Protein AF-A0A4Y2B2G4-F1 (afdb_monomer_lite)

pLDDT: mean 82.64, std 15.19, range [50.22, 95.56]

Structure (mmCIF, N/CA/C/O backbone):
data_AF-A0A4Y2B2G4-F1
#
_entry.id   AF-A0A4Y2B2G4-F1
#
loop_
_atom_site.group_PDB
_atom_site.id
_atom_site.type_symbol
_atom_site.label_atom_id
_atom_site.label_alt_id
_atom_site.label_comp_id
_atom_site.label_asym_id
_atom_site.label_entity_id
_atom_site.label_seq_id
_atom_site.pdbx_PDB_ins_code
_atom_site.Cartn_x
_atom_site.Cartn_y
_atom_site.Cartn_z
_atom_site.occupancy
_atom_site.B_iso_or_equiv
_atom_site.auth_seq_id
_atom_site.auth_comp_id
_atom_site.auth_asym_id
_atom_site.auth_atom_id
_atom_site.pdbx_PDB_model_num
ATOM 1 N N . LEU A 1 1 ? 23.725 -0.386 -12.777 1.00 79.06 1 LEU A N 1
ATOM 2 C CA . LEU A 1 1 ? 23.127 -1.531 -12.045 1.00 79.06 1 LEU A CA 1
ATOM 3 C C . LEU A 1 1 ? 23.837 -2.812 -12.471 1.00 79.06 1 LEU A C 1
ATOM 5 O O . LEU A 1 1 ? 23.996 -3.006 -13.666 1.00 79.06 1 LEU A O 1
ATOM 9 N N . PHE A 1 2 ? 24.290 -3.661 -11.546 1.00 85.62 2 PHE A N 1
ATOM 10 C CA . PHE A 1 2 ? 24.893 -4.958 -11.888 1.00 85.62 2 PHE A CA 1
ATOM 11 C C . PHE A 1 2 ? 23.951 -6.085 -11.456 1.00 85.62 2 PHE A C 1
ATOM 13 O O . PHE A 1 2 ? 23.622 -6.179 -10.275 1.00 85.62 2 PHE A O 1
ATOM 20 N N . TYR A 1 3 ? 23.479 -6.896 -12.401 1.00 83.69 3 TYR A N 1
ATOM 21 C CA . TYR A 1 3 ? 22.489 -7.953 -12.169 1.00 83.69 3 TYR A CA 1
ATOM 22 C C . TYR A 1 3 ? 22.686 -9.093 -13.177 1.00 83.69 3 TYR A C 1
ATOM 24 O O . TYR A 1 3 ? 23.000 -8.828 -14.335 1.00 83.69 3 TYR A O 1
ATOM 32 N N . ASN A 1 4 ? 22.530 -10.354 -12.750 1.00 84.69 4 ASN A N 1
ATOM 33 C CA . ASN A 1 4 ? 22.755 -11.551 -13.581 1.00 84.69 4 ASN A CA 1
ATOM 34 C C . ASN A 1 4 ? 24.063 -11.507 -14.395 1.00 84.69 4 ASN A C 1
ATOM 36 O O . ASN A 1 4 ? 24.074 -11.766 -15.595 1.00 84.69 4 ASN A O 1
ATOM 40 N N . ASN A 1 5 ? 25.176 -11.155 -13.742 1.00 88.81 5 ASN A N 1
ATOM 41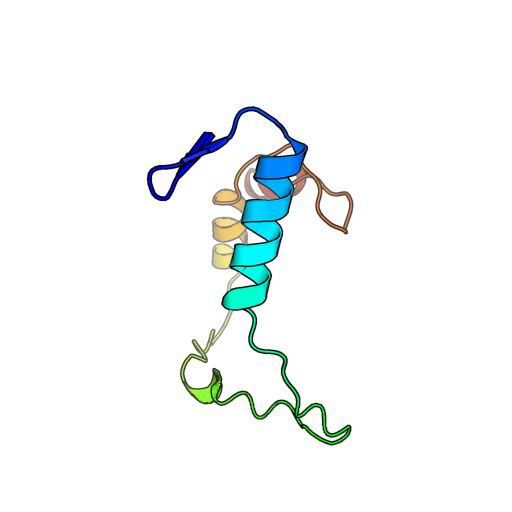 C CA . ASN A 1 5 ? 26.495 -11.014 -14.374 1.00 88.81 5 ASN A CA 1
ATOM 42 C C . ASN A 1 5 ? 26.596 -9.957 -15.497 1.00 88.81 5 ASN A C 1
ATOM 44 O O . ASN A 1 5 ? 27.623 -9.893 -16.172 1.00 88.81 5 ASN A O 1
ATOM 48 N N . ALA A 1 6 ? 25.587 -9.102 -15.675 1.00 85.62 6 ALA A N 1
ATOM 49 C CA . ALA A 1 6 ? 25.585 -8.014 -16.644 1.00 85.62 6 ALA A CA 1
ATOM 50 C C . ALA A 1 6 ? 25.610 -6.643 -15.950 1.00 85.62 6 ALA A C 1
ATOM 52 O O . ALA A 1 6 ? 24.944 -6.420 -14.934 1.00 85.62 6 ALA A O 1
ATOM 53 N N . LEU A 1 7 ? 26.387 -5.713 -16.517 1.00 90.88 7 LEU A N 1
ATOM 54 C CA . LEU A 1 7 ? 26.440 -4.316 -16.094 1.00 90.88 7 LEU A CA 1
ATOM 55 C C . LEU A 1 7 ? 25.537 -3.467 -16.995 1.00 90.88 7 LEU A C 1
ATOM 57 O O . LEU A 1 7 ? 25.816 -3.298 -18.178 1.00 90.88 7 LEU A O 1
ATOM 61 N N . TYR A 1 8 ? 24.497 -2.889 -16.405 1.00 89.75 8 TYR A N 1
ATOM 62 C CA . TYR A 1 8 ? 23.564 -1.975 -17.054 1.00 89.75 8 TYR A CA 1
ATOM 63 C C . TYR A 1 8 ? 23.925 -0.531 -16.700 1.00 89.75 8 TYR A C 1
ATOM 65 O O . TYR A 1 8 ? 23.935 -0.165 -15.518 1.00 89.75 8 TYR A O 1
ATOM 73 N N . ASN A 1 9 ? 24.217 0.278 -17.718 1.00 89.88 9 ASN A N 1
ATOM 74 C CA . ASN A 1 9 ? 24.713 1.653 -17.562 1.00 89.88 9 ASN A CA 1
ATOM 75 C C . ASN A 1 9 ? 23.710 2.729 -18.001 1.00 89.88 9 ASN A C 1
ATOM 77 O O . ASN A 1 9 ? 23.951 3.905 -17.750 1.00 89.88 9 ASN A O 1
ATOM 81 N N . ASN A 1 10 ? 22.616 2.337 -18.656 1.00 92.94 10 ASN A N 1
ATOM 82 C CA . ASN A 1 10 ? 21.589 3.236 -19.170 1.00 92.94 10 ASN A CA 1
ATOM 83 C C . ASN A 1 10 ? 20.239 2.913 -18.520 1.00 92.94 10 ASN A C 1
ATOM 85 O O . ASN A 1 10 ? 19.868 1.744 -18.407 1.00 92.94 10 ASN A O 1
ATOM 89 N N . ASP A 1 11 ? 19.499 3.952 -18.146 1.00 93.75 11 ASP A N 1
ATOM 90 C CA . ASP A 1 11 ? 18.173 3.860 -17.535 1.00 93.75 11 ASP A CA 1
ATOM 91 C C . ASP A 1 11 ? 17.187 3.079 -18.413 1.00 93.75 11 ASP A C 1
ATOM 93 O O . ASP A 1 11 ? 16.384 2.304 -17.894 1.00 93.75 11 ASP A O 1
ATOM 97 N N . GLY A 1 12 ? 17.288 3.215 -19.741 1.00 93.69 12 GLY A N 1
ATOM 98 C CA . GLY A 1 12 ? 16.458 2.459 -20.684 1.00 93.69 12 GLY A CA 1
ATOM 99 C C . GLY A 1 12 ? 16.694 0.949 -20.603 1.00 93.69 12 GLY A C 1
ATOM 100 O O . GLY A 1 12 ? 15.741 0.178 -20.525 1.00 93.69 12 GLY A O 1
ATOM 101 N N . ASP A 1 13 ? 17.956 0.523 -20.546 1.00 91.31 13 ASP A N 1
ATOM 102 C CA . ASP A 1 13 ? 18.306 -0.899 -20.455 1.00 91.31 13 ASP A CA 1
ATOM 103 C C . ASP A 1 13 ? 17.906 -1.481 -19.096 1.00 91.31 13 ASP A C 1
ATOM 105 O O . ASP A 1 13 ? 17.461 -2.625 -19.010 1.00 91.31 13 ASP A O 1
ATOM 109 N N . ILE A 1 14 ? 18.018 -0.676 -18.034 1.00 92.38 14 ILE A N 1
ATOM 110 C CA . ILE A 1 14 ? 17.547 -1.040 -16.696 1.00 92.38 14 ILE A CA 1
ATOM 111 C C . ILE A 1 14 ? 16.027 -1.241 -16.712 1.00 92.38 14 ILE A C 1
ATOM 113 O O . ILE A 1 14 ? 15.545 -2.269 -16.239 1.00 92.38 14 ILE A O 1
ATOM 117 N N . ALA A 1 15 ? 15.270 -0.295 -17.275 1.00 95.06 15 ALA A N 1
ATOM 118 C CA . ALA A 1 15 ? 13.814 -0.380 -17.364 1.00 95.06 15 ALA A CA 1
ATOM 119 C C . ALA A 1 15 ? 13.354 -1.591 -18.191 1.00 95.06 15 ALA A C 1
ATOM 121 O O . ALA A 1 15 ? 12.451 -2.311 -17.765 1.00 95.06 15 ALA A O 1
ATOM 122 N N . ASN A 1 16 ? 14.013 -1.857 -19.320 1.00 93.56 16 ASN A N 1
ATOM 123 C CA . ASN A 1 16 ? 13.724 -3.018 -20.161 1.00 93.56 16 ASN A CA 1
ATOM 124 C C . ASN A 1 16 ? 14.004 -4.335 -19.426 1.00 93.56 16 ASN A C 1
ATOM 126 O O . ASN A 1 16 ? 13.153 -5.216 -19.428 1.00 93.56 16 ASN A O 1
ATOM 130 N N . ALA A 1 17 ? 15.130 -4.449 -18.713 1.00 91.50 17 ALA A N 1
ATOM 131 C CA . ALA A 1 17 ? 15.445 -5.650 -17.939 1.00 91.50 17 ALA A CA 1
ATOM 132 C C . ALA A 1 17 ? 14.397 -5.939 -16.848 1.00 91.50 17 ALA A C 1
ATOM 134 O O . ALA A 1 17 ? 14.037 -7.096 -16.619 1.00 91.50 17 ALA A O 1
ATOM 135 N N . PHE A 1 18 ? 13.871 -4.897 -16.192 1.00 92.94 18 PHE A N 1
ATOM 136 C CA . PHE A 1 18 ? 12.744 -5.052 -15.271 1.00 92.94 18 PHE A CA 1
ATOM 137 C C . PHE A 1 18 ? 11.473 -5.494 -15.998 1.00 92.94 18 PHE A C 1
ATOM 139 O O . PHE A 1 18 ? 10.816 -6.427 -15.538 1.00 92.94 18 PHE A O 1
ATOM 146 N N . ALA A 1 19 ? 11.127 -4.858 -17.118 1.00 93.94 19 ALA A N 1
ATOM 147 C CA . ALA A 1 19 ? 9.942 -5.206 -17.897 1.00 93.94 19 ALA A CA 1
ATOM 148 C C . ALA A 1 19 ? 9.976 -6.668 -18.373 1.00 93.94 19 ALA A C 1
ATOM 150 O O . ALA A 1 19 ? 8.982 -7.382 -18.222 1.00 93.94 19 ALA A O 1
ATOM 151 N N . ASP A 1 20 ? 11.126 -7.134 -18.860 1.00 92.56 20 ASP A N 1
ATOM 152 C CA . ASP A 1 20 ? 11.342 -8.513 -19.298 1.00 92.56 20 ASP A CA 1
ATOM 153 C C . ASP A 1 20 ? 11.198 -9.496 -18.133 1.00 92.56 20 ASP A C 1
ATOM 155 O O . ASP A 1 20 ? 10.479 -10.494 -18.236 1.00 92.56 20 ASP A O 1
ATOM 159 N N . TYR A 1 21 ? 11.823 -9.194 -16.989 1.00 92.19 21 TYR A N 1
ATOM 160 C CA . TYR A 1 21 ? 11.700 -10.021 -15.792 1.00 92.19 21 TYR A CA 1
ATOM 161 C C . TYR A 1 21 ? 10.243 -10.129 -15.337 1.00 92.19 21 TYR A C 1
ATOM 163 O O . TYR A 1 21 ? 9.733 -11.241 -15.191 1.00 92.19 21 TYR A O 1
ATOM 171 N N . PHE A 1 22 ? 9.550 -8.998 -15.164 1.00 91.00 22 PHE A N 1
ATOM 172 C CA . PHE A 1 22 ? 8.157 -8.990 -14.717 1.00 91.00 22 PHE A CA 1
ATOM 173 C C . PHE A 1 22 ? 7.238 -9.705 -15.701 1.00 91.00 22 PHE A C 1
ATOM 175 O O . PHE A 1 22 ? 6.395 -10.482 -15.265 1.00 91.00 22 PHE A O 1
ATOM 182 N N . SER A 1 23 ? 7.441 -9.526 -17.005 1.00 90.44 23 SER A N 1
ATOM 183 C CA . SER A 1 23 ? 6.672 -10.239 -18.029 1.00 90.44 23 SER A CA 1
ATOM 184 C C . SER A 1 23 ? 6.903 -11.750 -17.976 1.00 90.44 23 SER A C 1
ATOM 186 O O . SER A 1 23 ? 5.964 -12.515 -18.167 1.00 90.44 23 SER A O 1
ATOM 188 N N . SER A 1 24 ? 8.128 -12.197 -17.674 1.00 91.19 24 SER A N 1
ATOM 189 C CA . SER A 1 24 ? 8.462 -13.627 -17.601 1.00 91.19 24 SER A CA 1
ATOM 190 C C . SER A 1 24 ? 7.834 -14.349 -16.405 1.00 91.19 24 SER A C 1
ATOM 192 O O . SER A 1 24 ? 7.497 -15.529 -16.500 1.00 91.19 24 SER A O 1
ATOM 194 N N . VAL A 1 25 ? 7.674 -13.653 -15.276 1.00 88.19 25 VAL A N 1
ATOM 195 C CA . VAL A 1 25 ? 7.053 -14.209 -14.062 1.00 88.19 25 VAL A CA 1
ATOM 196 C C . VAL A 1 25 ? 5.553 -13.934 -14.000 1.00 88.19 25 VAL A C 1
ATOM 198 O O . VAL A 1 25 ? 4.845 -14.556 -13.205 1.00 88.19 25 VAL A O 1
ATOM 201 N N . PHE A 1 26 ? 5.059 -13.016 -14.831 1.00 86.19 26 PHE A N 1
ATOM 202 C CA . PHE A 1 26 ? 3.644 -12.730 -14.952 1.00 86.19 26 PHE A CA 1
ATOM 203 C C . PHE A 1 26 ? 2.943 -13.912 -15.614 1.00 86.19 26 PHE A C 1
ATOM 205 O O . PHE A 1 26 ? 3.221 -14.278 -16.753 1.00 86.19 26 PHE A O 1
ATOM 212 N N . LYS A 1 27 ? 2.004 -14.510 -14.885 1.00 84.00 27 LYS A N 1
ATOM 213 C CA . LYS A 1 27 ? 1.068 -15.484 -15.436 1.00 84.00 27 LYS A CA 1
ATOM 214 C C . LYS A 1 27 ? -0.223 -14.735 -15.746 1.00 84.00 27 LYS A C 1
ATOM 216 O O . LYS A 1 27 ? -0.909 -14.346 -14.799 1.00 84.00 27 LYS A O 1
ATOM 221 N N . PRO A 1 28 ? -0.553 -14.502 -17.028 1.00 72.56 28 PRO A N 1
ATOM 222 C CA . PRO A 1 28 ? -1.853 -13.962 -17.380 1.00 72.56 28 PRO A CA 1
ATOM 223 C C . PRO A 1 28 ? -2.919 -14.922 -16.856 1.00 72.56 28 PRO A C 1
ATOM 225 O O . PRO A 1 28 ? -2.848 -16.120 -17.131 1.00 72.56 28 PRO A O 1
ATOM 228 N N . SER A 1 29 ? -3.896 -14.410 -16.112 1.00 69.31 29 SER A N 1
ATOM 229 C CA . SER A 1 29 ? -5.148 -15.142 -15.943 1.00 69.31 29 SER A CA 1
ATOM 230 C C . SER A 1 29 ? -5.818 -15.165 -17.315 1.00 69.31 29 SER A C 1
ATOM 232 O O . SER A 1 29 ? -6.332 -14.146 -17.776 1.00 69.31 29 SER A O 1
ATOM 234 N N . THR A 1 30 ? -5.721 -16.290 -18.023 1.00 60.06 30 THR A N 1
ATOM 235 C CA . THR A 1 30 ? -6.453 -16.513 -19.280 1.00 60.06 30 THR A CA 1
ATOM 236 C C . THR A 1 30 ? -7.923 -16.829 -19.036 1.00 60.06 30 THR A C 1
ATOM 238 O O . THR A 1 30 ? -8.703 -16.837 -19.983 1.00 60.06 30 THR A O 1
ATOM 241 N N . ASP A 1 31 ? -8.297 -17.033 -17.774 1.00 59.66 31 ASP A N 1
ATOM 242 C CA . ASP A 1 31 ? -9.580 -17.592 -17.372 1.00 59.66 31 ASP A CA 1
ATOM 243 C C 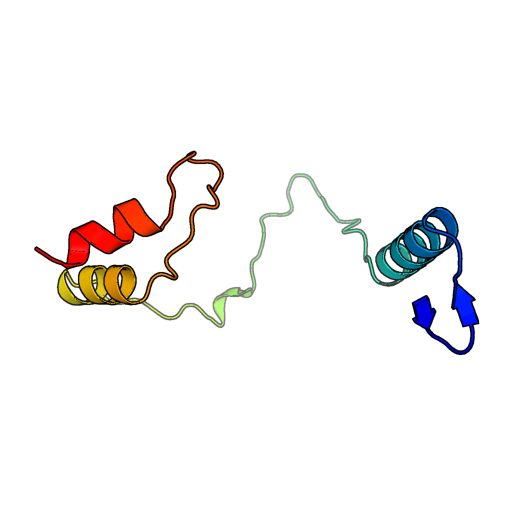. ASP A 1 31 ? -10.453 -16.529 -16.700 1.00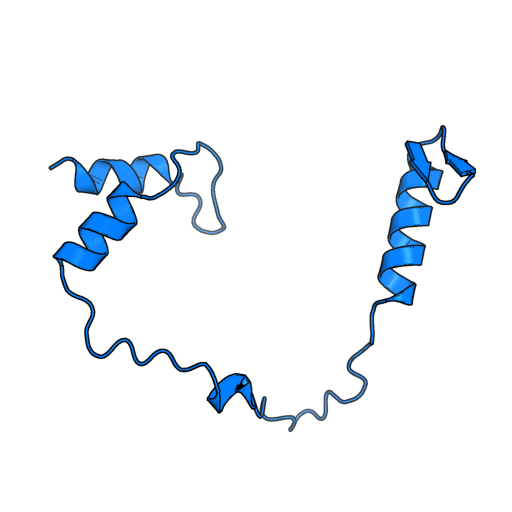 59.66 31 ASP A C 1
ATOM 245 O O . ASP A 1 31 ? -11.197 -16.818 -15.773 1.00 59.66 31 ASP A O 1
ATOM 249 N N . PHE A 1 32 ? -10.424 -15.288 -17.197 1.00 57.53 32 PHE A N 1
ATOM 250 C CA . PHE A 1 32 ? -11.580 -14.413 -17.003 1.00 57.53 32 PHE A CA 1
ATOM 251 C C . PHE A 1 32 ? -12.729 -14.937 -17.875 1.00 57.53 32 PHE A C 1
ATOM 253 O O . PHE A 1 32 ? -13.082 -14.355 -18.902 1.00 57.53 32 PHE A O 1
ATOM 260 N N . ASP A 1 33 ? -13.320 -16.060 -17.469 1.00 58.56 33 ASP A N 1
ATOM 261 C CA . ASP A 1 33 ? -14.729 -16.279 -17.744 1.00 58.56 33 ASP A CA 1
ATOM 262 C C . ASP A 1 33 ? -15.463 -15.105 -17.078 1.00 58.56 33 ASP A C 1
ATOM 264 O O . ASP A 1 33 ? -15.202 -14.767 -15.925 1.00 58.56 33 ASP A O 1
ATOM 268 N N . GLY A 1 34 ? -16.368 -14.435 -17.788 1.00 56.84 34 GLY A N 1
ATOM 269 C CA . GLY A 1 34 ? -17.205 -13.385 -17.192 1.00 56.84 34 GLY A CA 1
ATOM 270 C C . GLY A 1 34 ? -18.065 -13.896 -16.024 1.00 56.84 34 GLY A C 1
ATOM 271 O O . GLY A 1 34 ? -18.702 -13.091 -15.348 1.00 56.84 34 GLY A O 1
ATOM 272 N N . ASN A 1 35 ? -18.064 -15.216 -15.801 1.00 59.19 35 ASN A N 1
ATOM 273 C CA . ASN A 1 35 ? -18.656 -15.932 -14.677 1.00 59.19 35 ASN A CA 1
ATOM 274 C C . ASN A 1 35 ? -17.630 -16.545 -13.709 1.00 59.19 35 ASN A C 1
ATOM 276 O O . ASN A 1 35 ? -18.021 -17.392 -12.902 1.00 59.19 35 ASN A O 1
ATOM 280 N N . ASP A 1 36 ? -16.350 -16.165 -13.768 1.00 55.72 36 ASP A N 1
ATOM 281 C CA . ASP A 1 36 ? -15.369 -16.545 -12.752 1.00 55.72 36 ASP A CA 1
ATOM 282 C C . ASP A 1 36 ? -15.711 -15.762 -11.474 1.00 55.72 36 ASP A C 1
ATOM 284 O O . ASP A 1 36 ? -15.139 -14.721 -11.142 1.00 55.72 36 ASP A O 1
ATOM 288 N N . GLU A 1 37 ? -16.761 -16.220 -10.782 1.00 54.69 37 GLU A N 1
ATOM 289 C CA . GLU A 1 37 ? -16.934 -15.953 -9.366 1.00 54.69 37 GLU A CA 1
ATOM 290 C C . GLU A 1 37 ? -15.572 -16.218 -8.756 1.00 54.69 37 GLU A C 1
ATOM 292 O O . GLU A 1 37 ? -15.079 -17.341 -8.837 1.00 54.69 37 GLU A O 1
ATOM 297 N N . CYS A 1 38 ? -14.953 -15.180 -8.195 1.00 54.75 38 CYS A N 1
ATOM 298 C CA . CYS A 1 38 ? -13.749 -15.316 -7.404 1.00 54.75 38 CYS A CA 1
ATOM 299 C C . CYS A 1 38 ? -14.044 -16.348 -6.310 1.00 54.75 38 CYS A C 1
ATOM 301 O O . CYS A 1 38 ? -14.544 -16.018 -5.233 1.00 54.75 38 CYS A O 1
ATOM 303 N N . LYS A 1 39 ? -13.774 -17.623 -6.598 1.00 59.12 39 LYS A N 1
ATOM 304 C CA . LYS A 1 39 ? -13.750 -18.702 -5.627 1.00 59.12 39 LYS A CA 1
ATOM 305 C C . LYS A 1 39 ? -12.461 -18.487 -4.884 1.00 59.12 39 LYS A C 1
ATOM 307 O O . LYS A 1 39 ? -11.441 -19.115 -5.149 1.00 59.12 39 LYS A O 1
ATOM 312 N N . SER A 1 40 ? -12.477 -17.483 -4.017 1.00 54.97 40 SER A N 1
ATOM 313 C CA . SER A 1 40 ? -11.353 -17.241 -3.155 1.00 54.97 40 SER A CA 1
ATOM 314 C C . SER A 1 40 ? -11.323 -18.419 -2.182 1.00 54.97 40 SER A C 1
ATOM 316 O O . SER A 1 40 ? -11.988 -18.409 -1.149 1.00 54.97 40 SER A O 1
ATOM 318 N N . ASP A 1 41 ? -10.522 -19.434 -2.503 1.00 50.22 41 ASP A N 1
ATOM 319 C CA . ASP A 1 41 ? -10.120 -20.512 -1.585 1.00 50.22 41 ASP A CA 1
ATOM 320 C C . ASP A 1 41 ? -9.285 -19.978 -0.396 1.00 50.22 41 ASP A C 1
ATOM 322 O O . ASP A 1 41 ? -8.902 -20.700 0.517 1.00 50.22 41 ASP A O 1
ATOM 326 N N . CYS A 1 42 ? -9.115 -18.658 -0.347 1.00 52.31 42 CYS A N 1
ATOM 327 C CA . CYS A 1 42 ? -8.964 -17.761 0.801 1.00 52.31 42 CYS A CA 1
ATOM 328 C C . CYS A 1 42 ? -9.860 -18.071 2.033 1.00 52.31 42 CYS A C 1
ATOM 330 O O . CYS A 1 42 ? -9.726 -17.421 3.069 1.00 52.31 42 CYS A O 1
ATOM 332 N N . VAL A 1 43 ? -10.722 -19.093 1.977 1.00 51.38 43 VAL A N 1
ATOM 333 C CA . VAL A 1 43 ? -11.418 -19.706 3.126 1.00 51.38 43 VAL A CA 1
ATOM 334 C C . VAL A 1 43 ? -10.445 -20.136 4.248 1.00 51.38 43 VAL A C 1
ATOM 336 O O . VAL A 1 43 ? -10.871 -20.338 5.382 1.00 51.38 43 VAL A O 1
ATOM 339 N N . GLY A 1 44 ? -9.141 -20.242 3.968 1.00 51.56 44 GLY A N 1
ATOM 340 C CA . GLY A 1 44 ? -8.114 -20.665 4.925 1.00 51.56 44 GLY A CA 1
ATOM 341 C C . GLY A 1 44 ? -7.484 -19.595 5.827 1.00 51.56 44 GLY A C 1
ATOM 342 O O . GLY A 1 44 ? -6.782 -19.986 6.753 1.00 51.56 44 GLY A O 1
ATOM 343 N N . ASP A 1 45 ? -7.712 -18.296 5.606 1.00 53.12 45 ASP A N 1
ATOM 344 C CA . ASP A 1 45 ? -7.123 -17.241 6.461 1.00 53.12 45 ASP A CA 1
ATOM 345 C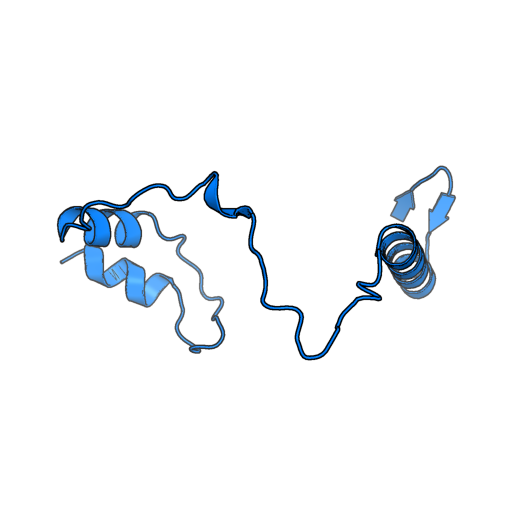 C . ASP A 1 45 ? -8.151 -16.181 6.870 1.00 53.12 45 ASP A C 1
ATOM 347 O O . ASP A 1 45 ? -7.882 -14.987 6.992 1.00 53.12 45 ASP A O 1
ATOM 351 N N . LEU A 1 46 ? -9.386 -16.632 7.091 1.00 59.62 46 LEU A N 1
ATOM 352 C CA . LEU A 1 46 ? -10.357 -15.851 7.839 1.00 59.62 46 LEU A CA 1
ATOM 353 C C . LEU A 1 46 ? -9.921 -15.862 9.306 1.00 59.62 46 LEU A C 1
ATOM 355 O O . LEU A 1 46 ? -10.476 -16.603 10.122 1.00 59.62 46 LEU A O 1
ATOM 359 N N . VAL A 1 47 ? -8.935 -15.030 9.652 1.00 60.97 47 VAL A N 1
ATOM 360 C CA . VAL A 1 47 ? -8.801 -14.520 11.017 1.00 60.97 47 VAL A CA 1
ATOM 361 C C . VAL A 1 47 ? -10.158 -13.908 11.340 1.00 60.97 47 VAL A C 1
ATOM 363 O O . VAL A 1 47 ? -10.488 -12.810 10.891 1.00 60.97 47 VAL A O 1
ATOM 366 N N . LYS A 1 48 ? -11.006 -14.669 12.038 1.00 66.94 48 LYS A N 1
ATOM 367 C CA . LYS A 1 48 ? -12.278 -14.167 12.541 1.00 66.94 48 LYS A CA 1
ATOM 368 C C . LYS A 1 48 ? -11.930 -13.085 13.546 1.00 66.94 48 LYS A C 1
ATOM 370 O O . LYS A 1 48 ? -11.611 -13.376 14.693 1.00 66.94 48 LYS A O 1
ATOM 375 N N . ILE A 1 49 ? -11.972 -11.837 13.103 1.00 69.94 49 ILE A N 1
ATOM 376 C CA . ILE A 1 49 ? -11.989 -10.694 14.002 1.00 69.94 49 ILE A CA 1
ATOM 377 C C . ILE A 1 49 ? -13.374 -10.729 14.643 1.00 69.94 49 ILE A C 1
ATOM 379 O O . ILE A 1 49 ? -14.345 -10.239 14.073 1.00 69.94 49 ILE A O 1
ATOM 383 N N . GLU A 1 50 ? -13.484 -11.437 15.768 1.00 74.94 50 GLU A N 1
ATOM 384 C CA . GLU A 1 50 ? -14.774 -11.702 16.405 1.00 74.94 50 GLU A CA 1
ATOM 385 C C . GLU A 1 50 ? -15.449 -10.403 16.837 1.00 74.94 50 GLU A C 1
ATOM 387 O O . GLU A 1 50 ? -16.664 -10.311 16.707 1.00 74.94 50 GLU A O 1
ATOM 392 N N . ASN A 1 51 ? -14.667 -9.403 17.272 1.00 84.88 51 ASN A N 1
ATOM 393 C CA . ASN A 1 51 ? -15.085 -8.021 17.503 1.00 84.88 51 ASN A CA 1
ATOM 394 C C . ASN A 1 51 ? -13.870 -7.078 17.469 1.00 84.88 51 ASN A C 1
ATOM 396 O O . ASN A 1 51 ? -12.800 -7.441 17.950 1.00 84.88 51 ASN A O 1
ATOM 400 N N . VAL A 1 52 ? -14.052 -5.862 16.947 1.00 88.50 52 VAL A N 1
ATOM 401 C CA . VAL A 1 52 ? -13.080 -4.761 17.065 1.00 88.50 52 VAL A CA 1
ATOM 402 C C . VAL A 1 52 ? -13.519 -3.868 18.218 1.00 88.50 52 VAL A C 1
ATOM 404 O O . VAL A 1 52 ? -14.648 -3.370 18.217 1.00 88.50 52 VAL A O 1
ATOM 407 N N . THR A 1 53 ? -12.652 -3.663 19.205 1.00 93.69 53 THR A N 1
ATOM 408 C CA . THR A 1 53 ? -12.910 -2.744 20.318 1.00 93.69 53 THR A CA 1
ATOM 409 C C . THR A 1 53 ? -12.410 -1.334 20.004 1.00 93.69 53 THR A C 1
ATOM 411 O O . THR A 1 53 ? -11.623 -1.116 19.083 1.00 93.69 53 THR A O 1
ATOM 414 N N . TYR A 1 54 ? -12.860 -0.350 20.784 1.00 93.12 54 TYR A N 1
ATOM 415 C CA . TYR A 1 54 ? -12.336 1.015 20.688 1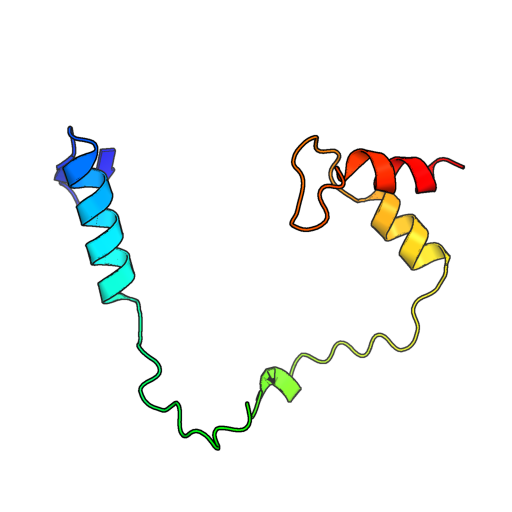.00 93.12 54 TYR A CA 1
ATOM 416 C C . TYR A 1 54 ? -10.821 1.059 20.938 1.00 93.12 54 TYR A C 1
ATOM 418 O O . TYR A 1 54 ? -10.099 1.739 20.212 1.00 93.12 54 TYR A O 1
ATOM 426 N N . ASP A 1 55 ? -10.338 0.289 21.916 1.00 94.06 55 ASP A N 1
ATOM 427 C CA . ASP A 1 55 ? -8.918 0.240 22.262 1.00 94.06 55 ASP A CA 1
ATOM 428 C C . ASP A 1 55 ? -8.074 -0.341 21.122 1.00 94.06 55 ASP A C 1
ATOM 430 O O . ASP A 1 55 ? -6.983 0.167 20.865 1.00 94.06 55 ASP A O 1
ATOM 434 N N . ASP A 1 56 ? -8.596 -1.322 20.376 1.00 93.38 56 ASP A N 1
ATOM 435 C CA . ASP A 1 56 ? -7.929 -1.863 19.183 1.00 93.38 56 ASP A CA 1
ATOM 436 C C . ASP A 1 56 ? -7.767 -0.789 18.099 1.00 93.38 56 ASP A C 1
ATOM 438 O O . ASP A 1 56 ? -6.707 -0.670 17.482 1.00 93.38 56 ASP A O 1
ATOM 442 N N . VAL A 1 57 ? -8.798 0.037 17.890 1.00 93.12 57 VAL A N 1
ATOM 443 C CA . VAL A 1 57 ? -8.751 1.153 16.933 1.00 93.12 57 VAL A CA 1
ATOM 444 C C . VAL A 1 57 ? -7.745 2.208 17.386 1.00 93.12 57 VAL A C 1
ATOM 446 O O . VAL A 1 57 ? -6.921 2.654 16.588 1.00 93.12 57 VAL A O 1
ATOM 449 N N . VAL A 1 58 ? -7.768 2.591 18.665 1.00 95.00 58 VAL A N 1
ATOM 450 C CA . VAL A 1 58 ? -6.813 3.559 19.222 1.00 95.00 58 VAL A CA 1
ATOM 451 C C . VAL A 1 58 ? -5.383 3.035 19.105 1.00 95.00 58 VAL A C 1
ATOM 453 O O . VAL A 1 58 ? -4.495 3.787 18.702 1.00 95.00 58 VAL A O 1
ATOM 456 N N . LEU A 1 59 ? -5.150 1.758 19.412 1.00 95.25 59 LEU A N 1
ATOM 457 C CA . LEU A 1 59 ? -3.840 1.124 19.285 1.00 95.25 59 LEU A CA 1
ATOM 458 C C . LEU A 1 59 ? -3.359 1.132 17.831 1.00 95.25 59 LEU A C 1
ATOM 460 O O . LEU A 1 59 ? -2.252 1.598 17.565 1.00 95.25 59 LEU A O 1
ATOM 464 N N . ALA A 1 60 ? -4.206 0.719 16.885 1.00 94.75 60 ALA A N 1
ATOM 465 C CA . ALA A 1 60 ? -3.871 0.732 15.464 1.00 94.75 60 ALA A CA 1
ATOM 466 C C . ALA A 1 60 ? -3.508 2.144 14.973 1.00 94.75 60 ALA A C 1
ATOM 468 O O . ALA A 1 60 ? -2.520 2.321 14.260 1.00 94.75 60 ALA A O 1
ATOM 469 N N . ILE A 1 61 ? -4.254 3.170 15.401 1.00 95.56 61 ILE A N 1
ATOM 470 C CA . ILE A 1 61 ? -3.958 4.571 15.070 1.00 95.56 61 ILE A CA 1
ATOM 471 C C . ILE A 1 61 ? -2.608 5.012 15.665 1.00 95.56 61 ILE A C 1
ATOM 473 O O . ILE A 1 61 ? -1.831 5.675 14.973 1.00 95.56 61 ILE A O 1
ATOM 477 N N . ARG A 1 62 ? -2.282 4.622 16.907 1.00 94.69 62 ARG A N 1
ATOM 478 C CA . ARG A 1 62 ? -0.978 4.922 17.545 1.00 94.69 62 ARG A CA 1
ATOM 479 C C . ARG A 1 62 ? 0.191 4.294 16.795 1.00 94.69 62 ARG A C 1
ATOM 481 O O . ARG A 1 62 ? 1.262 4.902 16.689 1.00 94.69 62 ARG A O 1
ATOM 488 N N . GLU A 1 63 ? -0.008 3.096 16.266 1.00 95.00 63 GLU A N 1
ATOM 489 C CA . GLU A 1 63 ? 1.016 2.339 15.549 1.00 95.00 63 GLU A CA 1
ATOM 490 C C . GLU A 1 63 ? 1.214 2.794 14.097 1.00 95.00 63 GLU A C 1
ATOM 492 O O . GLU A 1 63 ? 2.254 2.491 13.506 1.00 95.00 63 GLU A O 1
ATOM 497 N N . LEU A 1 64 ? 0.299 3.595 13.531 1.00 94.12 64 LEU A N 1
ATOM 498 C CA . LEU A 1 64 ? 0.450 4.135 12.178 1.00 94.12 64 LEU A CA 1
ATOM 499 C C . LEU A 1 64 ? 1.811 4.813 11.995 1.00 94.12 64 LEU A C 1
ATOM 501 O O . LEU A 1 64 ? 2.265 5.617 12.813 1.00 94.12 64 LEU A O 1
ATOM 505 N N . LYS A 1 65 ? 2.475 4.545 10.872 1.00 93.06 65 LYS A N 1
ATOM 506 C CA . LYS A 1 65 ? 3.689 5.279 10.514 1.00 93.06 65 LYS A CA 1
ATOM 507 C C . LYS A 1 65 ? 3.317 6.726 10.197 1.00 93.06 65 LYS A C 1
ATOM 509 O O . LYS A 1 65 ? 2.502 6.975 9.311 1.00 93.06 65 LYS A O 1
ATOM 514 N N . SER A 1 66 ? 3.947 7.677 10.883 1.00 92.69 66 SER A N 1
ATOM 515 C CA . SER A 1 66 ? 3.795 9.094 10.550 1.00 92.69 66 SER A CA 1
ATOM 516 C C . SER A 1 66 ? 4.482 9.374 9.211 1.00 92.69 66 SER A C 1
ATOM 518 O O . SER A 1 66 ? 5.677 9.109 9.056 1.00 92.69 66 SER A O 1
ATOM 520 N N . SER A 1 67 ? 3.718 9.846 8.229 1.00 94.06 67 SER A N 1
ATOM 521 C CA . SER A 1 67 ? 4.196 10.179 6.890 1.00 94.06 67 SER A CA 1
ATOM 522 C C . SER A 1 67 ? 3.428 11.372 6.331 1.00 94.06 67 SER A C 1
ATOM 524 O O . SER A 1 67 ? 2.248 11.559 6.624 1.00 94.06 67 SER A O 1
ATOM 526 N N . LEU A 1 68 ? 4.106 12.159 5.493 1.00 92.44 68 LEU A N 1
ATOM 527 C CA . LEU A 1 68 ? 3.512 13.253 4.716 1.00 92.44 68 LEU A CA 1
ATOM 528 C C . LEU A 1 68 ? 2.922 12.773 3.380 1.00 92.44 68 LEU A C 1
ATOM 530 O O . LEU A 1 68 ? 2.238 13.533 2.702 1.00 92.44 68 LEU A O 1
ATOM 534 N N . THR A 1 69 ? 3.204 11.531 2.981 1.00 91.81 69 THR A N 1
ATOM 535 C CA . THR A 1 69 ? 2.653 10.931 1.760 1.00 91.81 69 THR A CA 1
ATOM 536 C C . THR A 1 69 ? 1.159 10.680 1.917 1.00 91.81 69 THR A C 1
ATOM 538 O O . THR A 1 69 ? 0.730 10.199 2.968 1.00 91.81 69 THR A O 1
ATOM 541 N N . VAL A 1 70 ? 0.391 10.939 0.862 1.00 93.56 70 VAL A N 1
ATOM 542 C CA . VAL A 1 70 ? -1.063 10.746 0.850 1.00 93.56 70 VAL A CA 1
ATOM 543 C C . VAL A 1 70 ? -1.461 9.525 0.029 1.00 93.56 70 VAL A C 1
ATOM 545 O O . VAL A 1 70 ? -0.804 9.197 -0.962 1.00 93.56 70 VAL A O 1
ATOM 548 N N . GLY A 1 71 ? -2.527 8.852 0.460 1.00 89.88 71 GLY A N 1
ATOM 549 C CA . GLY A 1 71 ? -3.201 7.827 -0.329 1.00 89.88 71 GLY A CA 1
ATOM 550 C C . GLY A 1 71 ? -4.197 8.436 -1.317 1.00 89.88 71 GLY A C 1
ATOM 551 O O . GLY A 1 71 ? -4.182 9.633 -1.600 1.00 89.88 71 GLY A O 1
ATOM 552 N N . VAL A 1 72 ? -5.106 7.602 -1.823 1.00 93.69 72 VAL A N 1
ATOM 553 C CA . VAL A 1 72 ? -6.181 8.017 -2.747 1.00 93.69 72 VAL A CA 1
ATOM 554 C C . VAL A 1 72 ? -7.191 8.986 -2.115 1.00 93.69 72 VAL A C 1
ATOM 556 O O . VAL A 1 72 ? -7.894 9.698 -2.826 1.00 93.69 72 VAL A O 1
ATOM 559 N N . ASP A 1 73 ? -7.247 9.025 -0.784 1.00 93.56 73 ASP A N 1
ATOM 560 C CA . ASP A 1 73 ? -8.086 9.917 0.020 1.00 93.56 73 ASP A CA 1
ATOM 561 C C . ASP A 1 73 ? -7.490 11.324 0.196 1.00 93.56 73 ASP A C 1
ATOM 563 O O . ASP A 1 73 ? -8.167 12.218 0.699 1.00 93.56 73 ASP A O 1
ATOM 567 N N . ASN A 1 74 ? -6.250 11.544 -0.254 1.00 95.12 74 ASN A N 1
ATOM 568 C CA . ASN A 1 74 ? -5.493 12.783 -0.078 1.00 95.12 74 ASN A CA 1
ATOM 569 C C . ASN A 1 74 ? -5.261 13.183 1.395 1.00 95.12 74 ASN A C 1
ATOM 571 O O . ASN A 1 74 ? -4.984 14.352 1.672 1.00 95.12 74 ASN A O 1
ATOM 575 N N . ILE A 1 75 ? -5.333 12.238 2.341 1.00 94.75 75 ILE A N 1
ATOM 576 C CA . ILE A 1 75 ? -5.116 12.502 3.771 1.00 94.75 75 ILE A CA 1
ATOM 577 C C . ILE A 1 75 ? -3.758 11.926 4.206 1.00 94.75 75 ILE A C 1
ATOM 579 O O . ILE A 1 75 ? -3.521 10.724 4.086 1.00 94.75 75 ILE A O 1
ATOM 583 N N . PRO A 1 76 ? -2.835 12.751 4.736 1.00 94.81 76 PRO A N 1
ATOM 584 C CA . PRO A 1 76 ? -1.588 12.248 5.302 1.00 94.81 76 PRO A CA 1
ATOM 585 C C . PRO A 1 76 ? -1.819 11.441 6.586 1.00 94.81 76 PRO A C 1
ATOM 587 O O . PRO A 1 76 ? -2.586 11.851 7.462 1.00 94.81 76 PRO A O 1
ATOM 590 N N . SER A 1 77 ? -1.077 10.346 6.767 1.00 94.12 77 SER A N 1
ATOM 591 C CA . SER A 1 77 ? -1.252 9.449 7.922 1.00 94.12 77 SER A CA 1
ATOM 592 C C . SER A 1 77 ? -0.972 10.109 9.278 1.00 94.12 77 SER A C 1
ATOM 594 O O . SER A 1 77 ? -1.519 9.675 10.291 1.00 94.12 77 SER A O 1
ATOM 596 N N . PHE A 1 78 ? -0.159 11.174 9.322 1.00 94.06 78 PHE A N 1
ATOM 597 C CA . PHE A 1 78 ? 0.120 11.897 10.568 1.00 94.06 78 PHE A CA 1
ATOM 598 C C . PHE A 1 78 ? -1.123 12.591 11.153 1.00 94.06 78 PHE A C 1
ATOM 600 O O . PHE A 1 78 ? -1.210 12.732 12.370 1.00 94.06 78 PHE A O 1
ATOM 607 N N . ILE A 1 79 ? -2.089 12.987 10.313 1.00 94.88 79 ILE A N 1
ATOM 608 C CA . ILE A 1 79 ? -3.344 13.611 10.759 1.00 94.88 79 ILE A CA 1
ATOM 609 C C . ILE A 1 79 ? -4.175 12.601 11.551 1.00 94.88 79 ILE A C 1
ATOM 611 O O . ILE A 1 79 ? -4.614 12.896 12.657 1.00 94.88 79 ILE A O 1
ATOM 615 N N . ILE A 1 80 ? -4.332 11.391 11.006 1.00 94.44 80 ILE A N 1
ATOM 616 C CA . ILE A 1 80 ? -5.079 10.304 11.652 1.00 94.44 80 ILE A CA 1
ATOM 617 C C . ILE A 1 80 ? -4.366 9.878 12.935 1.00 94.44 80 ILE A C 1
ATOM 619 O O . ILE A 1 80 ? -5.004 9.722 13.971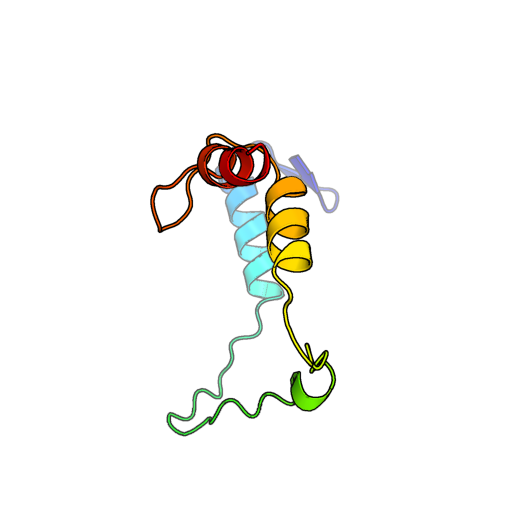 1.00 94.44 80 ILE A O 1
ATOM 623 N N . LYS A 1 81 ? -3.034 9.751 12.892 1.00 94.69 81 LYS A N 1
ATOM 624 C CA . LYS A 1 81 ? -2.226 9.384 14.059 1.00 94.69 81 LYS A CA 1
ATOM 625 C C . LYS A 1 81 ? -2.443 10.326 15.249 1.00 94.69 81 LYS A C 1
ATOM 627 O O . LYS A 1 81 ? -2.590 9.848 16.376 1.00 94.69 81 LYS A O 1
ATOM 632 N N . GLY A 1 82 ? -2.528 11.634 14.993 1.00 92.88 82 GLY A N 1
ATOM 633 C CA . GLY A 1 82 ? -2.784 12.649 16.020 1.00 92.88 82 GLY A CA 1
ATOM 634 C C . GLY A 1 82 ? -4.115 12.468 16.760 1.00 92.88 82 GLY A C 1
ATOM 635 O O . GLY A 1 82 ? -4.237 12.886 17.905 1.00 92.88 82 GLY A O 1
ATOM 636 N N . CYS A 1 83 ? -5.100 11.778 16.176 1.00 92.69 83 CYS A N 1
ATOM 637 C CA . CYS A 1 83 ? -6.371 11.490 16.848 1.00 92.69 83 CYS A CA 1
ATOM 638 C C . CYS A 1 83 ? -6.241 10.521 18.034 1.00 92.69 83 CYS A C 1
ATOM 640 O O . CYS A 1 83 ? -7.166 10.431 18.831 1.00 92.69 83 CYS A O 1
ATOM 642 N N . SER A 1 84 ? -5.122 9.801 18.166 1.00 91.62 84 SER A N 1
ATOM 643 C CA . SER A 1 84 ? -4.884 8.877 19.287 1.00 91.62 84 SER A CA 1
ATOM 644 C C . SER A 1 84 ? -4.185 9.496 20.504 1.00 91.62 84 SER A C 1
ATOM 646 O O . SER A 1 84 ? -3.945 8.804 21.504 1.00 91.62 84 SER A O 1
ATOM 648 N N . GLU A 1 85 ? -3.823 10.776 20.395 1.00 81.81 85 GLU A N 1
ATOM 649 C CA . GLU A 1 85 ? -3.105 11.549 21.413 1.00 81.81 85 GLU A CA 1
ATOM 650 C C . GLU A 1 85 ? -4.051 12.275 22.390 1.00 81.81 85 GLU A C 1
ATOM 652 O O . GLU A 1 85 ? -3.571 12.895 23.340 1.00 81.81 85 GLU A O 1
ATOM 657 N N . PHE A 1 86 ? -5.371 12.173 22.182 1.00 62.66 86 PHE A N 1
ATOM 658 C CA . PHE A 1 86 ? -6.419 12.831 22.971 1.00 62.66 86 PHE A CA 1
ATOM 659 C C . PHE A 1 86 ? -7.317 11.835 23.708 1.00 62.66 86 PHE A C 1
ATOM 661 O O . PHE A 1 86 ? -7.619 10.763 23.134 1.00 62.66 86 PHE A O 1
#

Sequence (86 aa):
LFYNNALYNNDGDIANAFADYFSSVFKPSTDFDGNDECKSDCVGDLVKIENVTYDDVVLAIRELKSSLTVGVDNIPSFIIKGCSEF

Foldseek 3Di:
DADPNDDDDDPVVVVVVVVVVCVVPDDDPPPPPVPPPVPPPVPPPCPPPVDDDPVNVLVVLCPDDQDPDDDPVRDGSNVSSVVSVD

Radius of gyration: 21.88 Å; chains: 1; bounding box: 45×34×44 Å

Organism: Araneus ventricosus (NCBI:txid182803)

Secondary structure (DSSP, 8-state):
-EETTEE--SHHHHHHHHHHHHHHH--------TT------GGG---------HHHHHHHHHHSPP-S-B-TT--BHHHHHHTT--